Protein AF-K2CWL3-F1 (afdb_monomer_lite)

Structure (mmCIF, N/CA/C/O backbone):
data_AF-K2CWL3-F1
#
_entry.id   AF-K2CWL3-F1
#
loop_
_atom_site.group_PDB
_atom_site.id
_atom_site.type_symbol
_atom_site.label_atom_id
_atom_site.label_alt_id
_atom_site.label_comp_id
_atom_site.label_asym_id
_atom_site.label_entity_id
_atom_site.label_seq_id
_atom_site.pdbx_PDB_ins_code
_atom_site.Cartn_x
_atom_site.Cartn_y
_atom_site.Cartn_z
_atom_site.occupancy
_atom_site.B_iso_or_equiv
_atom_site.auth_seq_id
_atom_site.auth_comp_id
_atom_site.auth_asym_id
_atom_site.auth_atom_id
_atom_site.pdbx_PDB_model_num
ATOM 1 N N . GLY A 1 1 ? -3.140 -14.957 -4.105 1.00 40.34 1 GLY A N 1
ATOM 2 C CA . GLY A 1 1 ? -3.852 -13.812 -4.705 1.00 40.34 1 GLY A CA 1
ATOM 3 C C . GLY A 1 1 ? -3.419 -13.481 -6.124 1.00 40.34 1 GLY A C 1
ATOM 4 O O . GLY A 1 1 ? -4.275 -13.178 -6.937 1.00 40.34 1 GLY A O 1
ATOM 5 N N . TRP A 1 2 ? -2.124 -13.560 -6.448 1.00 49.06 2 TRP A N 1
ATOM 6 C CA . TRP A 1 2 ? -1.606 -13.114 -7.751 1.00 49.06 2 TRP A CA 1
ATOM 7 C C . TRP A 1 2 ? -1.709 -14.148 -8.888 1.00 49.06 2 TRP A C 1
ATOM 9 O O . TRP A 1 2 ? -1.738 -13.756 -10.042 1.00 49.06 2 TRP A O 1
ATOM 19 N N . ALA A 1 3 ? -1.830 -15.447 -8.588 1.00 41.78 3 ALA A N 1
ATOM 20 C CA . ALA A 1 3 ? -1.877 -16.500 -9.617 1.00 41.78 3 ALA A CA 1
ATOM 21 C C . ALA A 1 3 ? -3.271 -16.746 -10.236 1.00 41.78 3 ALA A C 1
ATOM 23 O O . ALA A 1 3 ? -3.356 -17.307 -11.318 1.00 41.78 3 ALA A O 1
ATOM 24 N N . PHE A 1 4 ? -4.356 -16.321 -9.575 1.00 46.09 4 PHE A N 1
ATOM 25 C CA . PHE A 1 4 ? -5.730 -16.462 -10.090 1.00 46.09 4 PHE A CA 1
ATOM 26 C C . PHE A 1 4 ? -6.426 -15.107 -10.311 1.00 46.09 4 PHE A C 1
ATOM 28 O O . PHE A 1 4 ? -7.538 -15.044 -10.814 1.00 46.09 4 PHE A O 1
ATOM 35 N N . GLY A 1 5 ? -5.761 -13.994 -10.008 1.00 56.62 5 GLY A N 1
ATOM 36 C CA . GLY A 1 5 ? -6.321 -12.653 -10.137 1.00 56.62 5 GLY A CA 1
ATOM 37 C C . GLY A 1 5 ? -7.234 -12.250 -8.963 1.00 56.62 5 GLY A C 1
ATOM 38 O O . GLY A 1 5 ? -7.834 -13.106 -8.306 1.00 56.62 5 GLY A O 1
ATOM 39 N N . PRO A 1 6 ? -7.381 -10.937 -8.698 1.00 58.84 6 PRO A N 1
ATOM 40 C CA . PRO A 1 6 ? -8.190 -10.419 -7.588 1.00 58.84 6 PRO A CA 1
ATOM 41 C C . PRO A 1 6 ? -9.669 -10.830 -7.652 1.00 58.84 6 PRO A C 1
ATOM 43 O O . PRO A 1 6 ? -10.331 -10.913 -6.621 1.00 58.84 6 PRO A O 1
ATOM 46 N N . ARG A 1 7 ? -10.182 -11.122 -8.857 1.00 63.25 7 ARG A N 1
ATOM 47 C CA . ARG A 1 7 ? -11.611 -11.344 -9.131 1.00 63.25 7 ARG A CA 1
ATOM 48 C C . ARG A 1 7 ? -12.249 -12.478 -8.326 1.00 63.25 7 ARG A C 1
ATOM 50 O O . ARG A 1 7 ? -13.389 -12.342 -7.903 1.00 63.25 7 ARG A O 1
ATOM 57 N N . TYR A 1 8 ? -11.518 -13.560 -8.060 1.00 66.56 8 TYR A N 1
ATOM 58 C CA . TYR A 1 8 ? -12.066 -14.702 -7.312 1.00 66.56 8 TYR A CA 1
ATOM 59 C C . TYR A 1 8 ? -12.079 -14.482 -5.797 1.00 66.56 8 TYR A C 1
ATOM 61 O O . TYR A 1 8 ? -12.709 -15.239 -5.067 1.00 66.56 8 TYR A O 1
ATOM 69 N N . ILE A 1 9 ? -11.388 -13.448 -5.317 1.00 73.25 9 ILE A N 1
ATOM 70 C CA . ILE A 1 9 ? -11.247 -13.156 -3.888 1.00 73.25 9 ILE A CA 1
ATOM 71 C C . ILE A 1 9 ? -12.265 -12.098 -3.452 1.00 73.25 9 ILE A C 1
ATOM 73 O O . ILE A 1 9 ? -12.502 -11.954 -2.260 1.00 73.25 9 ILE A O 1
ATOM 77 N N . ILE A 1 10 ? -12.920 -11.403 -4.392 1.00 77.06 10 ILE A N 1
ATOM 78 C CA . ILE A 1 10 ? -13.895 -10.341 -4.096 1.00 77.06 10 ILE A CA 1
ATOM 79 C C . ILE A 1 10 ? -14.985 -10.820 -3.115 1.00 77.06 10 ILE A C 1
ATOM 81 O O . ILE A 1 10 ? -15.174 -10.148 -2.097 1.00 77.06 10 ILE A O 1
ATOM 85 N N . PRO A 1 11 ? -15.647 -11.983 -3.312 1.00 82.25 11 PRO A N 1
ATOM 86 C CA . PRO A 1 11 ? -16.680 -12.434 -2.376 1.00 82.25 11 PRO A CA 1
ATOM 87 C C . PRO A 1 11 ? -16.113 -12.777 -0.992 1.00 82.25 11 PRO A C 1
ATOM 89 O O . PRO A 1 11 ? -16.693 -12.422 0.032 1.00 82.25 11 PRO A O 1
ATOM 92 N N . ALA A 1 12 ? -14.942 -13.418 -0.947 1.00 83.62 12 ALA A N 1
ATOM 93 C CA . ALA A 1 12 ? -14.278 -13.757 0.309 1.00 83.62 12 ALA A CA 1
ATOM 94 C C . ALA A 1 12 ? -13.822 -12.502 1.072 1.00 83.62 12 ALA A C 1
ATOM 96 O O . ALA A 1 12 ? -13.942 -12.447 2.292 1.00 83.62 12 ALA A O 1
ATOM 97 N N . MET A 1 13 ? -13.350 -11.467 0.369 1.00 83.62 13 MET A N 1
ATOM 98 C CA . MET A 1 13 ? -12.975 -10.185 0.972 1.00 83.62 13 MET A CA 1
ATOM 99 C C . MET A 1 13 ? -14.184 -9.466 1.566 1.00 83.62 13 MET A C 1
ATOM 101 O O . MET A 1 13 ? -14.067 -8.907 2.655 1.00 83.62 13 MET A O 1
ATOM 105 N N . ALA A 1 14 ? -15.345 -9.524 0.905 1.00 84.31 14 ALA A N 1
ATOM 106 C CA . ALA A 1 14 ? -16.581 -8.976 1.456 1.00 84.31 14 ALA A CA 1
ATOM 107 C C . ALA A 1 14 ? -16.935 -9.661 2.789 1.00 84.31 14 ALA A C 1
ATOM 109 O O . ALA A 1 14 ? -17.126 -8.979 3.794 1.00 84.31 14 ALA A O 1
ATOM 110 N N . ALA A 1 15 ? -16.906 -10.997 2.839 1.00 88.44 15 ALA A N 1
ATOM 111 C CA . ALA A 1 15 ? -17.160 -11.746 4.072 1.00 88.44 15 ALA A CA 1
ATOM 112 C C . ALA A 1 15 ? -16.124 -11.447 5.175 1.00 88.44 15 ALA A C 1
ATOM 114 O O . ALA A 1 15 ? -16.484 -11.219 6.328 1.00 88.44 15 ALA A O 1
ATOM 115 N N . LEU A 1 16 ? -14.834 -11.387 4.826 1.00 86.44 16 LEU A N 1
ATOM 116 C CA . LEU A 1 16 ? -13.758 -11.094 5.777 1.00 86.44 16 LEU A CA 1
ATOM 117 C C . LEU A 1 16 ? -13.813 -9.663 6.324 1.00 86.44 16 LEU A C 1
ATOM 119 O O . LEU A 1 16 ? -13.425 -9.437 7.470 1.00 86.44 16 LEU A O 1
ATOM 123 N N . SER A 1 17 ? -14.328 -8.701 5.553 1.00 86.81 17 SER A N 1
ATOM 124 C CA . SER A 1 17 ? -14.432 -7.306 5.997 1.00 86.81 17 SER A CA 1
ATOM 125 C C . SER A 1 17 ? -15.342 -7.132 7.220 1.00 86.81 17 SER A C 1
ATOM 127 O O . SER A 1 17 ? -15.059 -6.296 8.080 1.00 86.81 17 SER A O 1
ATOM 129 N N . PHE A 1 18 ? -16.365 -7.981 7.369 1.00 89.31 18 PHE A N 1
ATOM 130 C CA . PHE A 1 18 ? -17.229 -7.994 8.549 1.00 89.31 18 PHE A CA 1
ATOM 131 C C . PHE A 1 18 ? -16.453 -8.343 9.828 1.00 89.31 18 PHE A C 1
ATOM 133 O O . PHE A 1 18 ? -16.568 -7.657 10.846 1.00 89.31 18 PHE A O 1
ATOM 140 N N . PHE A 1 19 ? -15.582 -9.354 9.762 1.00 90.31 19 PHE A N 1
ATOM 141 C CA . PHE A 1 19 ? -14.749 -9.757 10.897 1.00 90.31 19 PHE A CA 1
ATOM 142 C C . PHE A 1 19 ? -13.729 -8.686 11.291 1.00 90.31 19 PHE A C 1
ATOM 144 O O . PHE A 1 19 ? -13.423 -8.546 12.474 1.00 90.31 19 PHE A O 1
ATOM 151 N N . VAL A 1 20 ? -13.244 -7.886 10.336 1.00 88.94 20 VAL A N 1
ATOM 152 C CA . VAL A 1 20 ? -12.387 -6.727 10.639 1.00 88.94 20 VAL A CA 1
ATOM 153 C C . VAL A 1 20 ? -13.144 -5.698 11.483 1.00 88.94 20 VAL A C 1
ATOM 155 O O . VAL A 1 20 ? -12.589 -5.177 12.451 1.00 88.94 20 VAL A O 1
ATOM 158 N N . GLY A 1 21 ? -14.418 -5.442 11.172 1.00 88.19 21 GLY A N 1
ATOM 159 C CA . GLY A 1 21 ? -15.274 -4.558 11.968 1.00 88.19 21 GLY A CA 1
ATOM 160 C C . GLY A 1 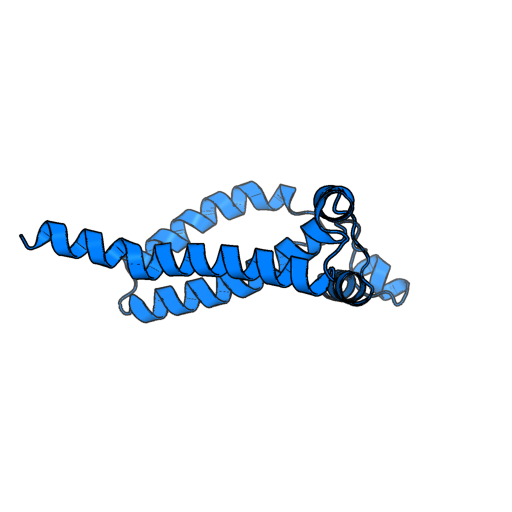21 ? -15.467 -5.058 13.403 1.00 88.19 21 GLY A C 1
ATOM 161 O O . GLY A 1 21 ? -15.296 -4.290 14.354 1.00 88.19 21 GLY A O 1
ATOM 162 N N . ILE A 1 22 ? -15.741 -6.357 13.567 1.00 90.12 22 ILE A N 1
ATOM 163 C CA . ILE A 1 22 ? -15.856 -6.993 14.889 1.00 90.12 22 ILE A CA 1
ATOM 164 C C . ILE A 1 22 ? -14.538 -6.868 15.656 1.00 90.12 22 ILE A C 1
ATOM 166 O O . ILE A 1 22 ? -14.536 -6.417 16.799 1.00 90.12 22 ILE A O 1
ATOM 170 N N . PHE A 1 23 ? -13.406 -7.193 15.025 1.00 91.06 23 PHE A N 1
ATOM 171 C CA . PHE A 1 23 ? -12.086 -7.090 15.648 1.00 91.06 23 PHE A CA 1
ATOM 172 C C . PHE A 1 23 ? -11.788 -5.668 16.140 1.00 91.06 23 PHE A C 1
ATOM 174 O O . PHE A 1 23 ? -11.318 -5.481 17.258 1.00 91.06 23 PHE A O 1
ATOM 181 N N . LEU A 1 24 ? -12.106 -4.645 15.346 1.00 90.00 24 LEU A N 1
ATOM 182 C CA . LEU A 1 24 ? -11.887 -3.253 15.744 1.00 90.00 24 LEU A CA 1
ATOM 183 C C . LEU A 1 24 ? -12.814 -2.781 16.877 1.00 90.00 24 LEU A C 1
ATOM 185 O O . LEU A 1 24 ? -12.469 -1.829 17.584 1.00 90.00 24 LEU A O 1
ATOM 189 N N . THR A 1 25 ? -13.966 -3.429 17.060 1.00 87.75 25 THR A N 1
ATOM 190 C CA . THR A 1 25 ? -14.998 -3.006 18.019 1.00 87.75 25 THR A CA 1
ATOM 191 C C . THR A 1 25 ? -14.885 -3.733 19.357 1.00 87.75 25 THR A C 1
ATOM 193 O O . THR A 1 25 ? -14.867 -3.078 20.406 1.00 87.75 25 THR A O 1
ATOM 196 N N . GLU A 1 26 ? -14.758 -5.060 19.307 1.00 90.31 26 GLU A N 1
ATOM 197 C CA . GLU A 1 26 ? -14.848 -5.970 20.457 1.00 90.31 26 GLU A CA 1
ATOM 198 C C . GLU A 1 26 ? -13.490 -6.274 21.101 1.00 90.31 26 GLU A C 1
ATOM 200 O O . GLU A 1 26 ? -13.418 -6.743 22.238 1.00 90.31 26 GLU A O 1
ATOM 205 N N . PHE A 1 27 ? -12.376 -6.002 20.414 1.00 92.06 27 PHE A N 1
ATOM 206 C CA . PHE A 1 27 ? -11.062 -6.306 20.971 1.00 92.06 27 PHE A CA 1
ATOM 207 C C . PHE A 1 27 ? -10.742 -5.418 22.181 1.00 92.06 27 PHE A C 1
ATOM 209 O O . PHE A 1 27 ? -10.823 -4.187 22.125 1.00 92.06 27 PHE A O 1
ATOM 216 N N . LYS A 1 28 ? -10.304 -6.057 23.275 1.00 86.25 28 LYS A N 1
ATOM 217 C CA . LYS A 1 28 ? -10.016 -5.412 24.569 1.00 86.25 28 LYS A CA 1
ATOM 218 C C . LYS A 1 28 ? -9.072 -4.212 24.433 1.00 86.25 28 LYS A C 1
ATOM 220 O O . LYS A 1 28 ? -9.290 -3.173 25.052 1.00 86.25 28 LYS A O 1
ATOM 225 N N . TYR A 1 29 ? -8.044 -4.328 23.590 1.00 90.75 29 TYR A N 1
ATOM 226 C CA . TYR A 1 29 ? -7.058 -3.272 23.353 1.00 90.75 29 TYR A CA 1
ATOM 227 C C . TYR A 1 29 ? -7.365 -2.504 22.062 1.00 90.75 29 TYR A C 1
ATOM 229 O O . TYR A 1 29 ? -6.643 -2.618 21.071 1.00 90.75 29 TYR A O 1
ATOM 237 N N . LYS A 1 30 ? -8.430 -1.691 22.075 1.00 88.25 30 LYS A N 1
ATOM 238 C CA . LYS A 1 30 ? -8.922 -0.951 20.892 1.00 88.25 30 LYS A CA 1
ATOM 239 C C . LYS A 1 30 ? -7.842 -0.128 20.184 1.00 88.25 30 LYS A C 1
ATOM 241 O O . LYS A 1 30 ? -7.822 -0.056 18.961 1.00 88.25 30 LYS A O 1
ATOM 246 N N . PHE A 1 31 ? -6.928 0.488 20.935 1.00 89.62 31 PHE A N 1
ATOM 247 C CA . PHE A 1 31 ? -5.821 1.253 20.353 1.00 89.62 31 PHE A CA 1
ATOM 248 C C . PHE A 1 31 ? -4.832 0.357 19.591 1.00 89.62 31 PHE A C 1
ATOM 250 O O . PHE A 1 31 ? -4.464 0.670 18.461 1.00 89.62 31 PHE A O 1
ATOM 257 N N . LEU A 1 32 ? -4.469 -0.795 20.165 1.00 92.50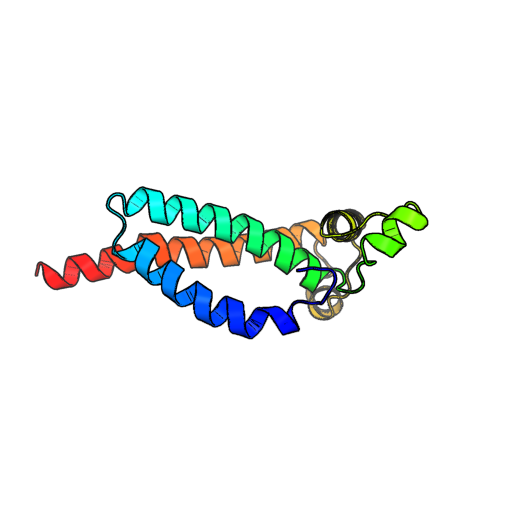 32 LEU A N 1
ATOM 258 C CA . LEU A 1 32 ? -3.571 -1.757 19.527 1.00 92.50 32 LEU A CA 1
ATOM 259 C C . LEU A 1 32 ? -4.211 -2.383 18.279 1.00 92.50 32 LEU A C 1
ATOM 261 O O . LEU A 1 32 ? -3.547 -2.506 17.253 1.00 92.50 32 LEU A O 1
ATOM 265 N N . ALA A 1 33 ? -5.510 -2.696 18.333 1.00 93.50 33 ALA A N 1
ATOM 266 C CA . ALA A 1 33 ? -6.264 -3.180 17.175 1.00 93.50 33 ALA A CA 1
ATOM 267 C C . ALA A 1 33 ? -6.236 -2.176 16.009 1.00 93.50 33 ALA A C 1
ATOM 269 O O . ALA A 1 33 ? -6.020 -2.569 14.863 1.00 93.50 33 ALA A O 1
ATOM 270 N N . LYS A 1 34 ? -6.379 -0.874 16.295 1.00 93.56 34 LYS A N 1
ATOM 271 C CA . LYS A 1 34 ? -6.280 0.189 15.280 1.00 93.56 34 LYS A CA 1
ATOM 272 C C . LYS A 1 34 ? -4.883 0.291 14.675 1.00 93.56 34 LYS A C 1
ATOM 274 O O . LYS A 1 34 ? -4.773 0.390 13.458 1.00 93.56 34 LYS A O 1
ATOM 279 N N . ILE A 1 35 ? -3.826 0.242 15.490 1.00 94.81 35 ILE A N 1
ATOM 280 C CA . ILE A 1 35 ? -2.439 0.243 14.988 1.00 94.81 35 ILE A CA 1
ATOM 281 C C . ILE A 1 35 ? -2.212 -0.952 14.062 1.00 94.81 35 ILE A C 1
ATOM 283 O O . ILE A 1 35 ? -1.703 -0.792 12.955 1.00 94.81 35 ILE A O 1
ATOM 287 N N . PHE A 1 36 ? -2.635 -2.140 14.490 1.00 94.50 36 PHE A N 1
ATOM 288 C CA . PHE A 1 36 ? -2.495 -3.351 13.693 1.00 94.50 36 PHE A CA 1
ATOM 289 C C . PHE A 1 36 ? -3.245 -3.247 12.358 1.00 94.50 36 PHE A C 1
ATOM 291 O O . PHE A 1 36 ? -2.688 -3.565 11.308 1.00 94.50 36 PHE A O 1
ATOM 298 N N . ALA A 1 37 ? -4.471 -2.715 12.376 1.00 93.62 37 ALA A N 1
ATOM 299 C CA . ALA A 1 37 ? -5.239 -2.453 11.163 1.00 93.62 37 ALA A CA 1
ATOM 300 C C . ALA A 1 37 ? -4.543 -1.455 10.223 1.00 93.62 37 ALA A C 1
ATOM 302 O O . ALA A 1 37 ? -4.521 -1.691 9.018 1.00 93.62 37 ALA A O 1
ATOM 303 N N . VAL A 1 38 ? -3.924 -0.388 10.745 1.00 95.19 38 VAL A N 1
ATOM 304 C CA . VAL A 1 38 ? -3.145 0.557 9.925 1.00 95.19 38 VAL A CA 1
ATOM 305 C C . VAL A 1 38 ? -1.946 -0.124 9.273 1.00 95.19 38 VAL A C 1
ATOM 307 O O . VAL A 1 38 ? -1.716 0.085 8.085 1.00 95.19 38 VAL A O 1
ATOM 310 N N . ILE A 1 39 ? -1.200 -0.952 10.008 1.00 95.56 39 ILE A N 1
ATOM 311 C CA . ILE A 1 39 ? -0.029 -1.661 9.466 1.00 95.56 39 ILE A CA 1
ATOM 312 C C . ILE A 1 39 ? -0.453 -2.613 8.341 1.00 95.56 39 ILE A C 1
ATOM 314 O O . ILE A 1 39 ? 0.129 -2.592 7.255 1.00 95.56 39 ILE A O 1
ATOM 318 N N . LEU A 1 40 ? -1.495 -3.417 8.573 1.00 93.19 40 LEU A N 1
ATOM 319 C CA . LEU A 1 40 ? -2.020 -4.329 7.556 1.00 93.19 40 LEU A CA 1
ATOM 320 C C . LEU A 1 40 ? -2.550 -3.578 6.333 1.00 93.19 40 LEU A C 1
ATOM 322 O O . LEU A 1 40 ? -2.280 -3.980 5.198 1.00 93.19 40 LEU A O 1
ATOM 326 N N . PHE A 1 41 ? -3.267 -2.474 6.553 1.00 93.44 41 PHE A N 1
ATOM 327 C CA . PHE A 1 41 ? -3.743 -1.620 5.475 1.00 93.44 41 PHE A CA 1
ATOM 328 C C . PHE A 1 41 ? -2.577 -1.042 4.670 1.00 93.44 41 PHE A C 1
ATOM 330 O O . PHE A 1 41 ? -2.613 -1.117 3.447 1.00 93.44 41 PHE A O 1
ATOM 337 N N . ALA A 1 42 ? -1.527 -0.535 5.322 1.00 94.88 42 ALA A N 1
ATOM 338 C CA . ALA A 1 42 ? -0.366 0.046 4.653 1.00 94.88 42 ALA A CA 1
ATOM 339 C C . ALA A 1 42 ? 0.306 -0.951 3.702 1.00 94.88 42 ALA A C 1
ATOM 341 O O . ALA A 1 42 ? 0.542 -0.632 2.538 1.00 94.88 42 ALA A O 1
ATOM 342 N N . ILE A 1 43 ? 0.556 -2.177 4.175 1.00 93.12 43 ILE A N 1
ATOM 343 C CA . ILE A 1 43 ? 1.185 -3.236 3.375 1.00 93.12 43 ILE A CA 1
ATOM 344 C C . ILE A 1 43 ? 0.280 -3.631 2.201 1.00 93.12 43 ILE A C 1
ATOM 346 O O . ILE A 1 43 ? 0.732 -3.701 1.057 1.00 93.12 43 ILE A O 1
ATOM 350 N N . SER A 1 44 ? -1.006 -3.863 2.472 1.00 90.38 44 SER A N 1
ATOM 351 C CA . SER A 1 44 ? -1.976 -4.264 1.448 1.00 90.38 44 SER A CA 1
ATOM 352 C C . SER A 1 44 ? -2.160 -3.185 0.377 1.00 90.38 44 SER A C 1
ATOM 354 O O . SER A 1 44 ? -2.138 -3.474 -0.822 1.00 90.38 44 SER A O 1
ATOM 356 N N . CYS A 1 45 ? -2.297 -1.930 0.807 1.00 93.12 45 CYS A N 1
ATOM 357 C CA . CYS A 1 45 ? -2.475 -0.772 -0.056 1.00 93.12 45 CYS A CA 1
ATOM 358 C C . CYS A 1 45 ? -1.239 -0.546 -0.928 1.00 93.12 45 CYS A C 1
ATOM 360 O O . CYS A 1 45 ? -1.381 -0.419 -2.140 1.00 93.12 45 CYS A O 1
ATOM 362 N N . ALA A 1 46 ? -0.033 -0.599 -0.352 1.00 93.62 46 ALA A N 1
ATOM 363 C CA . ALA A 1 46 ? 1.217 -0.470 -1.098 1.00 93.62 46 ALA A CA 1
ATOM 364 C C . ALA A 1 46 ? 1.324 -1.512 -2.225 1.00 93.62 46 ALA A C 1
ATOM 366 O O . ALA A 1 46 ? 1.535 -1.168 -3.388 1.00 93.62 46 ALA A O 1
ATOM 367 N N . ILE A 1 47 ? 1.101 -2.791 -1.907 1.00 90.94 47 ILE A N 1
ATOM 368 C CA . ILE A 1 47 ? 1.175 -3.880 -2.894 1.00 90.94 47 ILE A CA 1
ATOM 369 C C . ILE A 1 47 ? 0.085 -3.742 -3.967 1.00 90.94 47 ILE A C 1
ATOM 371 O O . ILE A 1 47 ? 0.347 -3.965 -5.150 1.00 90.94 47 ILE A O 1
ATOM 375 N N . SER A 1 48 ? -1.134 -3.369 -3.576 1.00 89.69 48 SER A N 1
ATOM 376 C CA . SER A 1 48 ? -2.251 -3.212 -4.515 1.00 89.69 48 SER A CA 1
ATOM 377 C C . SER A 1 48 ? -2.041 -2.016 -5.445 1.00 89.69 48 SER A C 1
ATOM 379 O O . SER A 1 48 ? -2.262 -2.120 -6.651 1.00 89.69 48 SER A O 1
ATOM 381 N N . LEU A 1 49 ? -1.557 -0.897 -4.903 1.00 91.62 49 LEU A N 1
ATOM 382 C CA . LEU A 1 49 ? -1.264 0.316 -5.659 1.00 91.62 49 LEU A CA 1
ATOM 383 C C . LEU A 1 49 ? -0.138 0.086 -6.673 1.00 91.62 49 LEU A C 1
ATOM 385 O O . LEU A 1 49 ? -0.236 0.563 -7.802 1.00 91.62 49 LEU A O 1
ATOM 389 N N . LEU A 1 50 ? 0.886 -0.696 -6.308 1.00 91.19 50 LEU A N 1
ATOM 390 C CA . LEU A 1 50 ? 1.926 -1.130 -7.242 1.00 91.19 50 LEU A CA 1
ATOM 391 C C . LEU A 1 50 ? 1.317 -1.830 -8.459 1.00 91.19 50 LEU A C 1
ATOM 393 O O . LEU A 1 50 ? 1.631 -1.450 -9.584 1.00 91.19 50 LEU A O 1
ATOM 397 N N . GLY A 1 51 ? 0.426 -2.804 -8.254 1.00 88.25 51 GLY A N 1
ATOM 398 C CA . GLY A 1 51 ? -0.239 -3.520 -9.350 1.00 88.25 51 GLY A CA 1
ATOM 399 C C . GLY A 1 51 ? -1.050 -2.596 -10.264 1.00 88.25 51 GLY A C 1
ATOM 400 O O . GLY A 1 51 ? -0.909 -2.655 -11.483 1.00 88.25 51 GLY A O 1
ATOM 401 N N . VAL A 1 52 ? -1.830 -1.682 -9.676 1.00 88.69 52 VAL A N 1
ATOM 402 C CA . VAL A 1 52 ? -2.674 -0.733 -10.426 1.00 88.69 52 VAL A CA 1
ATOM 403 C C . VAL A 1 52 ? -1.849 0.256 -11.252 1.00 88.69 52 VAL A C 1
ATOM 405 O O . VAL A 1 52 ? -2.206 0.543 -12.391 1.00 88.69 52 VAL A O 1
ATOM 408 N N . LEU A 1 53 ? -0.757 0.791 -10.699 1.00 90.50 53 LEU A N 1
ATOM 409 C CA . LEU A 1 53 ? 0.026 1.835 -11.365 1.00 90.50 53 LEU A CA 1
ATOM 410 C C . LEU A 1 53 ? 1.064 1.296 -12.357 1.00 90.50 53 LEU A C 1
ATOM 412 O O . LEU A 1 53 ? 1.483 2.028 -13.255 1.00 90.50 53 LEU A O 1
ATOM 416 N N . THR A 1 54 ? 1.501 0.046 -12.204 1.00 90.75 54 THR A N 1
ATOM 417 C CA . THR A 1 54 ? 2.522 -0.555 -13.076 1.00 90.75 54 THR A CA 1
ATOM 418 C C . THR A 1 54 ? 1.895 -1.504 -14.087 1.00 90.75 54 THR A C 1
ATOM 420 O O . THR A 1 54 ? 1.671 -1.118 -15.231 1.00 90.75 54 THR A O 1
ATOM 423 N N . THR A 1 55 ? 1.621 -2.742 -13.681 1.00 85.69 55 THR A N 1
ATOM 424 C CA . THR A 1 55 ? 1.068 -3.791 -14.529 1.00 85.69 55 THR A CA 1
ATOM 425 C C . THR A 1 55 ? 0.426 -4.897 -13.697 1.00 85.69 55 THR A C 1
ATOM 427 O O . THR A 1 55 ? 0.940 -5.303 -12.653 1.00 85.69 55 THR A O 1
ATOM 430 N N . ASN A 1 56 ? -0.675 -5.438 -14.217 1.00 81.69 56 ASN A N 1
ATOM 431 C CA . ASN A 1 56 ? -1.318 -6.640 -13.689 1.00 81.69 56 ASN A CA 1
ATOM 432 C C . ASN A 1 56 ? -0.841 -7.924 -14.397 1.00 81.69 56 ASN A C 1
ATOM 434 O O . ASN A 1 56 ? -1.257 -9.018 -14.024 1.00 81.69 56 ASN A O 1
ATOM 438 N N . LEU A 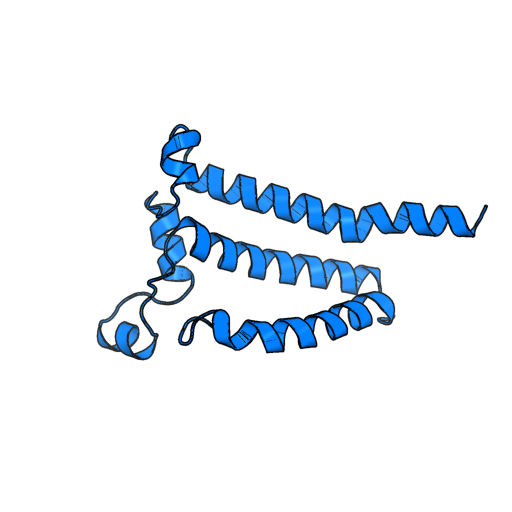1 57 ? 0.030 -7.805 -15.406 1.00 82.94 57 LEU A N 1
ATOM 439 C CA . LEU A 1 57 ? 0.574 -8.918 -16.193 1.00 82.94 57 LEU A CA 1
ATOM 440 C C . LEU A 1 57 ? 1.814 -9.515 -15.516 1.00 82.94 57 LEU A C 1
ATOM 442 O O . LEU A 1 57 ? 2.902 -9.542 -16.086 1.00 82.94 57 LEU A O 1
ATOM 446 N N . VAL A 1 58 ? 1.663 -9.943 -14.266 1.00 82.62 58 VAL A N 1
ATOM 447 C CA . VAL A 1 58 ? 2.758 -10.570 -13.522 1.00 82.62 58 VAL A CA 1
ATOM 448 C C . VAL A 1 58 ? 2.748 -12.073 -13.767 1.00 82.62 58 VAL A C 1
ATOM 450 O O . VAL A 1 58 ? 1.695 -12.696 -13.598 1.00 82.62 58 VAL A O 1
ATOM 453 N N . PRO A 1 59 ? 3.892 -12.671 -14.150 1.00 83.81 59 PRO A N 1
ATOM 454 C CA . PRO A 1 59 ? 3.934 -14.076 -14.516 1.00 83.81 59 PRO A CA 1
ATOM 455 C C . PRO A 1 59 ? 3.539 -14.968 -13.326 1.00 83.81 59 PRO A C 1
ATOM 457 O O . PRO A 1 59 ? 3.938 -14.698 -12.182 1.00 83.81 59 PRO A O 1
ATOM 460 N N . PRO A 1 60 ? 2.776 -16.051 -13.563 1.00 84.69 60 PRO A N 1
ATOM 461 C CA . PRO A 1 60 ? 2.511 -17.062 -12.551 1.00 84.69 60 PRO A CA 1
ATOM 462 C C . PRO A 1 60 ? 3.819 -17.630 -11.997 1.00 84.69 60 PRO A C 1
ATOM 464 O O . PRO A 1 60 ? 4.769 -17.869 -12.739 1.00 84.69 60 PRO A O 1
ATOM 467 N N . LYS A 1 61 ? 3.863 -17.915 -10.688 1.00 84.12 61 LYS A N 1
ATOM 468 C CA . LYS A 1 61 ? 5.073 -18.436 -10.021 1.00 84.12 61 LYS A CA 1
ATOM 469 C C . LYS A 1 61 ? 5.648 -19.670 -10.727 1.00 84.12 61 LYS A C 1
ATOM 471 O O . LYS A 1 61 ? 6.861 -19.802 -10.813 1.00 84.12 61 LYS A O 1
ATOM 476 N N . VAL A 1 62 ? 4.784 -20.562 -11.210 1.00 86.50 62 VAL A N 1
ATOM 477 C CA . VAL A 1 62 ? 5.193 -21.813 -11.868 1.00 86.50 62 VAL A CA 1
ATOM 478 C C . VAL A 1 62 ? 5.974 -21.530 -13.157 1.00 86.50 62 VAL A C 1
ATOM 480 O O . VAL A 1 62 ? 7.029 -22.117 -13.367 1.00 86.50 62 VAL A O 1
ATOM 483 N N . GLU A 1 63 ? 5.514 -20.575 -13.965 1.00 85.94 63 GLU A N 1
ATOM 484 C CA . GLU A 1 63 ? 6.190 -20.149 -15.197 1.00 85.94 63 GLU A CA 1
ATOM 485 C C . GLU A 1 63 ? 7.444 -19.322 -14.894 1.00 85.94 63 GLU A C 1
ATOM 487 O O . GLU A 1 63 ? 8.502 -19.536 -15.484 1.00 85.94 63 GLU A O 1
ATOM 492 N N . ALA A 1 64 ? 7.352 -18.407 -13.925 1.00 88.50 64 ALA A N 1
ATOM 493 C CA . ALA A 1 64 ? 8.447 -17.516 -13.563 1.00 88.50 64 ALA A CA 1
ATOM 494 C C . ALA A 1 64 ? 9.657 -18.273 -13.003 1.00 88.50 64 ALA A C 1
ATOM 496 O O . ALA A 1 64 ? 10.789 -17.956 -13.351 1.00 88.50 64 ALA A O 1
ATOM 497 N N . VAL A 1 65 ? 9.433 -19.294 -12.170 1.00 90.00 65 VAL A N 1
ATOM 498 C CA . VAL A 1 65 ? 10.518 -20.125 -11.627 1.00 90.00 65 VAL A CA 1
ATOM 499 C C . VAL A 1 65 ? 11.206 -20.913 -12.740 1.00 90.00 65 VAL A C 1
ATOM 501 O O . VAL A 1 65 ? 12.430 -20.971 -12.763 1.00 90.00 65 VAL A O 1
ATOM 504 N N . TYR A 1 66 ? 10.442 -21.464 -13.686 1.00 92.38 66 TYR A N 1
ATOM 505 C CA . TYR A 1 66 ? 11.004 -22.189 -14.826 1.00 92.38 66 TYR A CA 1
ATOM 506 C C . TYR A 1 66 ? 11.862 -21.283 -15.727 1.00 92.38 66 TYR A C 1
ATOM 508 O O . TYR A 1 66 ? 12.934 -21.682 -16.174 1.00 92.38 66 TYR A O 1
ATOM 516 N N . LEU A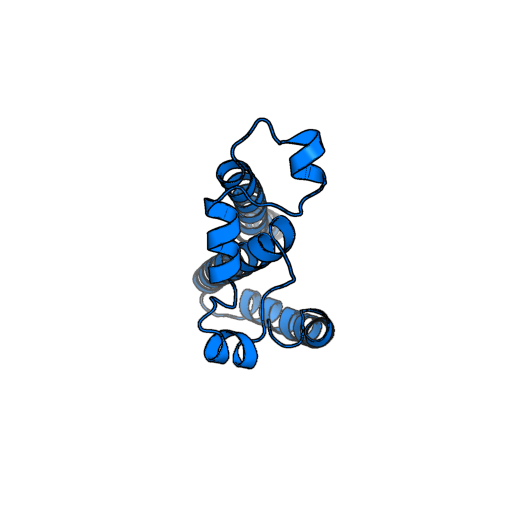 1 67 ? 11.420 -20.041 -15.947 1.00 91.50 67 LEU A N 1
ATOM 517 C CA . LEU A 1 67 ? 12.097 -19.059 -16.801 1.00 91.50 67 LEU A CA 1
ATOM 518 C C . LEU A 1 67 ? 13.115 -18.169 -16.061 1.00 91.50 67 LEU A C 1
ATOM 520 O O . LEU A 1 67 ? 13.660 -17.248 -16.665 1.00 91.50 67 LEU A O 1
ATOM 524 N N . ASN A 1 68 ? 13.377 -18.410 -14.771 1.00 89.69 68 ASN A N 1
ATOM 525 C CA . ASN A 1 68 ? 14.210 -17.553 -13.911 1.00 89.69 68 ASN A CA 1
ATOM 526 C C . ASN A 1 68 ? 13.789 -16.063 -13.907 1.00 89.69 68 ASN A C 1
ATOM 528 O O . ASN A 1 68 ? 14.621 -15.157 -13.845 1.00 89.69 68 ASN A O 1
ATOM 532 N N . LEU A 1 69 ? 12.482 -15.799 -13.958 1.00 88.00 69 LEU A N 1
ATOM 533 C CA . LEU A 1 69 ? 11.895 -14.460 -13.912 1.00 88.00 69 LEU A CA 1
ATOM 534 C C . LEU A 1 69 ? 11.439 -14.088 -12.492 1.00 88.00 69 LEU A C 1
ATOM 536 O O . LEU A 1 69 ? 11.058 -14.936 -11.681 1.00 88.00 69 LEU A O 1
ATOM 540 N N . LYS A 1 70 ? 11.417 -12.783 -12.197 1.00 86.62 70 LYS A N 1
ATOM 541 C CA . LYS A 1 70 ? 10.789 -12.254 -10.976 1.00 86.62 70 LYS A CA 1
ATOM 542 C C . LYS A 1 70 ? 9.263 -12.374 -11.061 1.00 86.62 70 LYS A C 1
ATOM 544 O O . LYS A 1 70 ? 8.683 -12.220 -12.132 1.00 86.62 70 LYS A O 1
ATOM 549 N N . TYR A 1 71 ? 8.612 -12.603 -9.922 1.00 86.56 71 TYR A N 1
ATOM 550 C CA . TYR A 1 71 ? 7.159 -12.762 -9.814 1.00 86.56 71 TYR A CA 1
ATOM 551 C C . TYR A 1 71 ? 6.599 -12.089 -8.557 1.00 86.56 71 TYR A C 1
ATOM 553 O O . TYR A 1 71 ? 7.314 -11.820 -7.591 1.00 86.56 71 TYR A O 1
ATOM 561 N N . GLY A 1 72 ? 5.285 -11.865 -8.546 1.00 86.19 72 GLY A N 1
ATOM 562 C CA . GLY A 1 72 ? 4.594 -11.156 -7.469 1.00 86.19 72 GLY A CA 1
ATOM 563 C C . GLY A 1 72 ? 4.943 -9.666 -7.429 1.00 86.19 72 GLY A C 1
ATOM 564 O O . GLY A 1 72 ? 5.346 -9.087 -8.433 1.00 86.19 72 GLY A O 1
ATOM 565 N N . TYR A 1 73 ? 4.818 -9.051 -6.251 1.00 87.81 73 TYR A N 1
ATOM 566 C CA . TYR A 1 73 ? 4.996 -7.602 -6.094 1.00 87.81 73 TYR A CA 1
ATOM 567 C C . TYR A 1 73 ? 6.416 -7.117 -6.422 1.00 87.81 73 TYR A C 1
ATOM 569 O O . TYR A 1 73 ? 6.598 -5.957 -6.777 1.00 87.81 73 TYR A O 1
ATOM 577 N N . THR A 1 74 ? 7.430 -7.983 -6.318 1.00 88.81 74 THR A N 1
ATOM 578 C CA . THR A 1 74 ? 8.827 -7.621 -6.609 1.00 88.81 74 THR A CA 1
ATOM 579 C C . THR A 1 74 ? 9.026 -7.274 -8.083 1.00 88.81 74 THR A C 1
ATOM 581 O O . THR A 1 74 ? 9.827 -6.401 -8.399 1.00 88.81 74 THR A O 1
ATOM 584 N N . PHE A 1 75 ? 8.243 -7.884 -8.977 1.00 90.00 75 PHE A N 1
ATOM 585 C CA . PHE A 1 75 ? 8.206 -7.513 -10.387 1.00 90.00 75 PHE A CA 1
ATOM 586 C C . PHE A 1 75 ? 7.672 -6.084 -10.573 1.00 90.00 75 PHE A C 1
ATOM 588 O O . PHE A 1 75 ? 8.243 -5.296 -11.318 1.00 90.00 75 PHE A O 1
ATOM 595 N N . ASN A 1 76 ? 6.628 -5.699 -9.836 1.00 91.06 76 ASN A N 1
ATOM 596 C CA . ASN A 1 76 ? 6.082 -4.340 -9.887 1.00 91.06 76 ASN A CA 1
ATOM 597 C C . ASN A 1 76 ? 7.019 -3.295 -9.267 1.00 91.06 76 ASN A C 1
ATOM 599 O O . ASN A 1 76 ? 7.058 -2.157 -9.729 1.00 91.06 76 ASN A O 1
ATOM 603 N N . VAL A 1 77 ? 7.795 -3.665 -8.245 1.00 91.62 77 VAL A N 1
ATOM 604 C CA . VAL A 1 77 ? 8.828 -2.783 -7.675 1.00 91.62 77 VAL A CA 1
ATOM 605 C C . VAL A 1 77 ? 9.900 -2.456 -8.719 1.00 91.62 77 VAL A C 1
ATOM 607 O O . VAL A 1 77 ? 10.324 -1.304 -8.822 1.00 91.62 77 VAL A O 1
ATOM 610 N N . ASP A 1 78 ? 10.297 -3.426 -9.545 1.00 91.88 78 ASP A N 1
ATOM 611 C CA . ASP A 1 78 ? 11.213 -3.173 -10.662 1.00 91.88 78 ASP A CA 1
ATOM 612 C C . ASP A 1 78 ? 10.606 -2.188 -11.678 1.00 91.88 78 ASP A C 1
ATOM 614 O O . ASP A 1 78 ? 11.298 -1.286 -12.143 1.00 91.88 78 ASP A O 1
ATOM 618 N N . TYR A 1 79 ? 9.308 -2.295 -11.987 1.00 91.69 79 TYR A N 1
ATOM 619 C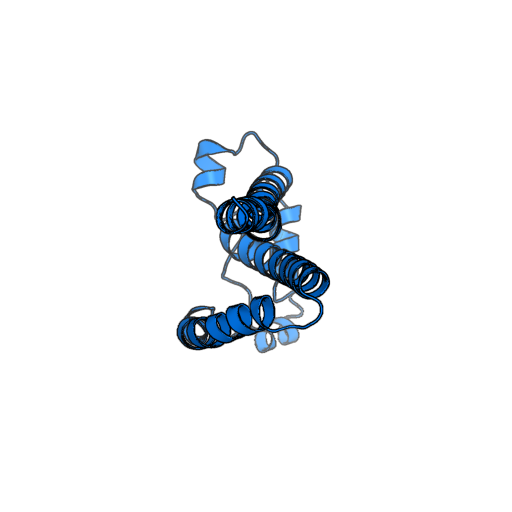 CA . TYR A 1 79 ? 8.624 -1.328 -12.860 1.00 91.69 79 TYR A CA 1
ATOM 620 C C . TYR A 1 79 ? 8.613 0.078 -12.253 1.00 91.69 79 TYR A C 1
ATOM 622 O O . TYR A 1 79 ? 8.953 1.047 -12.931 1.00 91.69 79 TYR A O 1
ATOM 630 N N . LEU A 1 80 ? 8.288 0.187 -10.961 1.00 92.69 80 LEU A N 1
ATOM 631 C CA . LEU A 1 80 ? 8.276 1.460 -10.243 1.00 92.69 80 LEU A CA 1
ATOM 632 C C . LEU A 1 80 ? 9.656 2.133 -10.257 1.00 92.69 80 LEU A C 1
ATOM 634 O O . LEU A 1 80 ? 9.762 3.316 -10.573 1.00 92.69 80 LEU A O 1
ATOM 638 N N . THR A 1 81 ? 10.714 1.379 -9.952 1.00 91.31 81 THR A N 1
ATOM 639 C CA . THR A 1 81 ? 12.092 1.902 -9.901 1.00 91.31 81 THR A CA 1
ATOM 640 C C . THR A 1 81 ? 12.645 2.273 -11.275 1.00 91.31 81 THR A C 1
ATOM 642 O O . THR A 1 81 ? 13.449 3.195 -11.378 1.00 91.31 81 THR A O 1
ATOM 645 N N . ARG A 1 82 ? 12.175 1.613 -12.339 1.00 91.25 82 ARG A N 1
ATOM 646 C CA . ARG A 1 82 ? 12.510 1.934 -13.735 1.00 91.25 82 ARG A CA 1
ATOM 647 C C . ARG A 1 82 ? 11.649 3.051 -14.336 1.00 91.25 82 ARG A C 1
ATOM 649 O O . ARG A 1 82 ? 11.838 3.381 -15.502 1.00 91.25 82 ARG A O 1
ATOM 656 N N . GLY A 1 83 ? 10.692 3.606 -13.587 1.00 89.44 83 GLY A N 1
ATOM 657 C CA . GLY A 1 83 ? 9.758 4.616 -14.099 1.00 89.44 83 GLY A CA 1
ATOM 658 C C . GLY A 1 83 ? 8.757 4.077 -15.128 1.00 89.44 83 GLY A C 1
ATOM 659 O O . GLY A 1 83 ? 8.169 4.850 -15.878 1.00 89.44 83 GLY A O 1
ATOM 660 N N . GLN A 1 84 ? 8.568 2.757 -15.189 1.00 88.75 84 GLN A N 1
ATOM 661 C CA . GLN A 1 84 ? 7.653 2.104 -16.119 1.00 88.75 84 GLN A CA 1
ATOM 662 C C . GLN A 1 84 ? 6.252 2.027 -15.518 1.00 88.75 84 GLN A C 1
ATOM 664 O O . GLN A 1 84 ? 6.044 1.501 -14.423 1.00 88.75 84 GLN A O 1
ATOM 669 N N . THR A 1 85 ? 5.270 2.516 -16.264 1.00 88.94 85 THR A N 1
ATOM 670 C CA . THR A 1 85 ? 3.886 2.630 -15.807 1.00 88.94 85 THR A CA 1
ATOM 671 C C . THR A 1 85 ? 2.908 2.328 -16.932 1.00 88.94 85 THR A C 1
ATOM 673 O O . THR A 1 85 ? 3.110 2.748 -18.068 1.00 88.94 85 THR A O 1
ATOM 676 N N . GLY A 1 86 ? 1.838 1.606 -16.600 1.00 83.25 86 GLY A N 1
ATOM 677 C CA . GLY A 1 86 ? 0.660 1.446 -17.454 1.00 83.25 86 GLY A CA 1
ATOM 678 C C . GLY A 1 86 ? -0.441 2.472 -17.161 1.00 83.25 86 GLY A C 1
ATOM 679 O O . GLY A 1 86 ? -1.523 2.385 -17.736 1.00 83.25 86 GLY A O 1
ATOM 680 N N . SER A 1 87 ? -0.211 3.423 -16.246 1.00 87.00 87 SER A N 1
ATOM 681 C CA . SER A 1 87 ? -1.222 4.396 -15.829 1.00 87.00 87 SER A CA 1
ATOM 682 C C . SER A 1 87 ? -1.390 5.504 -16.866 1.00 87.00 87 SER A C 1
ATOM 684 O O . SER A 1 87 ? -0.541 6.385 -17.016 1.00 87.00 87 SER A O 1
ATOM 686 N N . PHE A 1 88 ? -2.548 5.504 -17.528 1.00 88.62 88 PHE A N 1
ATOM 687 C CA . PHE A 1 88 ? -2.955 6.575 -18.438 1.00 88.62 88 PHE A CA 1
ATOM 688 C C . PHE A 1 88 ? -2.966 7.946 -17.744 1.00 88.62 88 PHE A C 1
ATOM 690 O O . PHE A 1 88 ? -2.493 8.933 -18.304 1.00 88.62 88 PHE A O 1
ATOM 697 N N . VAL A 1 89 ? -3.465 8.011 -16.505 1.00 90.44 89 VAL A N 1
ATOM 698 C CA . VAL A 1 89 ? -3.570 9.267 -15.744 1.00 90.44 89 VAL A CA 1
ATOM 699 C C . VAL A 1 89 ? -2.190 9.853 -15.466 1.00 90.44 89 VAL A C 1
ATOM 701 O O . VAL A 1 89 ? -1.992 11.055 -15.627 1.00 90.44 89 VAL A O 1
ATOM 704 N N . TYR A 1 90 ? -1.223 9.011 -15.093 1.00 90.88 90 TYR A N 1
ATOM 705 C CA . TYR A 1 90 ? 0.137 9.478 -14.856 1.00 90.88 90 TYR A CA 1
ATOM 706 C C . TYR A 1 90 ? 0.748 10.061 -16.132 1.00 90.88 90 TYR A C 1
ATOM 708 O O . TYR A 1 90 ? 1.247 11.182 -16.105 1.00 90.88 90 TYR A O 1
ATOM 716 N N . HIS A 1 91 ? 0.647 9.346 -17.256 1.00 89.88 91 HIS A N 1
ATOM 717 C CA . HIS A 1 91 ? 1.264 9.779 -18.508 1.00 89.88 91 HIS A CA 1
ATOM 718 C C . HIS A 1 91 ? 0.702 11.116 -19.019 1.00 89.88 91 HIS A C 1
ATOM 720 O O . HIS A 1 91 ? 1.464 11.970 -19.466 1.00 89.88 91 HIS A O 1
ATOM 726 N N . ASN A 1 92 ? -0.616 11.316 -18.906 1.00 92.31 92 ASN A N 1
ATOM 727 C CA . ASN A 1 92 ? -1.282 12.507 -19.438 1.00 92.31 92 ASN A CA 1
ATOM 728 C C . ASN A 1 92 ? -1.204 13.732 -18.518 1.00 92.31 92 ASN A C 1
ATOM 730 O O . ASN A 1 92 ? -1.177 14.850 -19.019 1.00 92.31 92 ASN A O 1
ATOM 734 N N . TYR A 1 93 ? -1.188 13.546 -17.193 1.00 92.00 93 TYR A N 1
ATOM 735 C C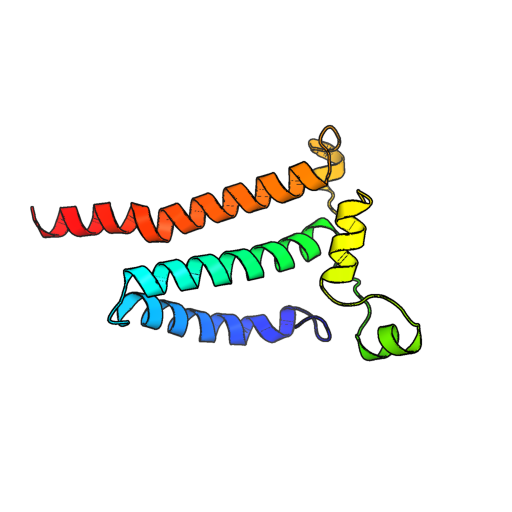A . TYR A 1 93 ? -1.356 14.663 -16.250 1.00 92.00 93 TYR A CA 1
ATOM 736 C C . TYR A 1 93 ? -0.202 14.845 -15.259 1.00 92.00 93 TYR A C 1
ATOM 738 O O . TYR A 1 93 ? -0.048 15.927 -14.699 1.00 92.00 93 TYR A O 1
ATOM 746 N N . PHE A 1 94 ? 0.604 13.810 -15.008 1.00 91.88 94 PHE A N 1
ATOM 747 C CA . PHE A 1 94 ? 1.589 13.809 -13.919 1.00 91.88 94 PHE A CA 1
ATOM 748 C C . PHE A 1 94 ? 2.991 13.363 -14.351 1.00 91.88 94 PHE A C 1
ATOM 750 O O . PHE A 1 94 ? 3.852 13.160 -13.497 1.00 91.88 94 PHE A O 1
ATOM 757 N N . SER A 1 95 ? 3.249 13.276 -15.657 1.00 87.69 95 SER A N 1
ATOM 758 C CA . SER A 1 95 ? 4.546 12.896 -16.237 1.00 87.69 95 SER A CA 1
ATOM 759 C C . SER A 1 95 ? 5.679 13.872 -15.899 1.00 87.69 95 SER A C 1
ATOM 761 O O . SER A 1 95 ? 6.849 13.512 -15.979 1.00 87.69 95 SER A O 1
ATOM 763 N N . GLN A 1 96 ? 5.337 15.082 -15.449 1.00 88.44 96 GLN A N 1
ATOM 764 C CA . GLN A 1 96 ? 6.266 16.073 -14.900 1.00 88.44 96 GLN A CA 1
ATOM 765 C C . GLN A 1 96 ? 6.910 15.662 -13.562 1.00 88.44 96 GLN A C 1
ATOM 767 O O . GLN A 1 96 ? 7.951 16.201 -13.195 1.00 88.44 96 GLN A O 1
ATOM 772 N N . PHE A 1 97 ? 6.312 14.721 -12.823 1.00 88.81 97 PHE A N 1
ATOM 773 C CA . PHE A 1 97 ? 6.853 14.203 -11.564 1.00 88.81 97 PHE A CA 1
ATOM 774 C C . PHE A 1 97 ? 7.509 12.842 -11.767 1.00 88.81 97 PHE A C 1
ATOM 776 O O . PHE A 1 97 ? 7.094 12.059 -12.622 1.00 88.81 97 PHE A O 1
ATOM 783 N N . SER A 1 98 ? 8.480 12.498 -10.915 1.00 92.50 98 SER A N 1
ATOM 784 C CA . SER A 1 98 ? 9.004 11.130 -10.889 1.00 92.50 98 SER A CA 1
ATOM 785 C C . SER A 1 98 ? 7.886 10.146 -10.542 1.00 92.50 98 SER A C 1
ATOM 787 O O . SER A 1 98 ? 7.097 10.376 -9.623 1.00 92.50 98 SER A O 1
ATOM 789 N N . PHE A 1 99 ? 7.832 9.015 -11.244 1.00 92.81 99 PHE A N 1
ATOM 790 C CA . PHE A 1 99 ? 6.807 7.998 -11.015 1.00 92.81 99 PHE A CA 1
ATOM 791 C C . PHE A 1 99 ? 6.831 7.447 -9.576 1.00 92.81 99 PHE A C 1
ATOM 793 O O . PHE A 1 99 ? 5.785 7.176 -8.988 1.00 92.81 99 PHE A O 1
ATOM 800 N N . ILE A 1 100 ? 8.016 7.385 -8.959 1.00 93.62 100 ILE A N 1
ATOM 801 C CA . ILE A 1 100 ? 8.183 7.036 -7.541 1.00 93.62 100 ILE A CA 1
ATOM 802 C C . ILE A 1 100 ? 7.494 8.058 -6.634 1.00 93.62 100 ILE A C 1
ATOM 804 O O . ILE A 1 100 ? 6.795 7.677 -5.695 1.00 93.62 100 ILE A O 1
ATOM 808 N N . GLN A 1 101 ? 7.667 9.353 -6.916 1.00 93.62 101 GLN A N 1
ATOM 809 C CA . GLN A 1 101 ? 7.015 10.414 -6.146 1.00 93.62 101 GLN A CA 1
ATOM 810 C C . GLN A 1 101 ? 5.498 10.301 -6.283 1.00 93.62 101 GLN A C 1
ATOM 812 O O . GLN A 1 101 ? 4.801 10.287 -5.276 1.00 93.62 101 GLN A O 1
ATOM 817 N N . TYR A 1 102 ? 5.002 10.114 -7.507 1.00 94.50 102 TYR A N 1
ATOM 818 C CA . TYR A 1 102 ? 3.578 9.924 -7.774 1.00 94.50 102 TYR A CA 1
ATOM 819 C C . TYR A 1 102 ? 2.979 8.747 -6.983 1.00 94.50 102 TYR A C 1
ATOM 821 O O . TYR A 1 102 ? 1.939 8.893 -6.338 1.00 94.50 102 TYR A O 1
ATOM 829 N N . TYR A 1 103 ? 3.673 7.605 -6.959 1.00 95.19 103 TYR A N 1
ATOM 830 C CA . TYR A 1 103 ? 3.287 6.443 -6.157 1.00 95.19 103 TYR A CA 1
ATOM 831 C C . TYR A 1 103 ? 3.196 6.775 -4.658 1.00 95.19 103 TYR A C 1
ATOM 833 O O . TYR A 1 103 ? 2.168 6.517 -4.026 1.00 95.19 103 TYR A O 1
ATOM 841 N N . PHE A 1 104 ? 4.242 7.382 -4.084 1.00 95.94 104 PHE A N 1
ATOM 842 C CA . PHE A 1 104 ? 4.263 7.712 -2.657 1.00 95.94 104 PHE A CA 1
ATOM 843 C C . PHE A 1 104 ? 3.253 8.798 -2.282 1.00 95.94 104 PHE A C 1
ATOM 845 O O . PHE A 1 104 ? 2.702 8.745 -1.182 1.00 95.94 104 PHE A O 1
ATOM 852 N N . THR A 1 105 ? 2.953 9.743 -3.174 1.00 95.56 105 THR A N 1
ATOM 853 C CA . THR A 1 105 ? 1.908 10.749 -2.958 1.00 95.56 105 THR A CA 1
ATOM 854 C C . THR A 1 105 ? 0.540 10.092 -2.803 1.00 95.56 105 THR A C 1
ATOM 856 O O . THR A 1 105 ? -0.145 10.349 -1.813 1.00 95.56 105 THR A O 1
ATOM 859 N N . ILE A 1 106 ? 0.154 9.200 -3.722 1.00 95.56 106 ILE A N 1
ATOM 860 C CA . ILE A 1 106 ? -1.138 8.500 -3.637 1.00 95.56 106 ILE A CA 1
ATOM 861 C C . ILE A 1 106 ? -1.197 7.635 -2.377 1.00 95.56 106 ILE A C 1
ATOM 863 O O . ILE A 1 106 ? -2.183 7.686 -1.639 1.00 95.56 106 ILE A O 1
ATOM 867 N N . LEU A 1 107 ? -0.129 6.881 -2.096 1.00 96.06 107 LEU A N 1
ATOM 868 C CA . LEU A 1 107 ? -0.052 6.053 -0.895 1.00 96.06 107 LEU A CA 1
ATOM 869 C C . LEU A 1 107 ? -0.226 6.897 0.376 1.00 96.06 107 LEU A C 1
ATOM 871 O O . LEU A 1 107 ? -0.999 6.529 1.256 1.00 96.06 107 LEU A O 1
ATOM 875 N N . SER A 1 108 ? 0.434 8.053 0.451 1.00 96.69 108 SER A N 1
ATOM 876 C CA . SER A 1 108 ? 0.350 8.957 1.603 1.00 96.69 108 SER A CA 1
ATOM 877 C C . SER A 1 108 ? -1.061 9.508 1.800 1.00 96.69 108 SER A C 1
ATOM 879 O O . SER A 1 108 ? -1.555 9.514 2.924 1.00 96.69 108 SER A O 1
ATOM 881 N N . ILE A 1 109 ? -1.746 9.903 0.720 1.00 97.56 109 ILE A N 1
ATOM 882 C CA . ILE A 1 109 ? -3.140 10.370 0.779 1.00 97.56 109 ILE A CA 1
ATOM 883 C C . ILE A 1 109 ? -4.051 9.272 1.344 1.00 97.56 109 ILE A C 1
ATOM 885 O O . ILE A 1 109 ? -4.824 9.525 2.269 1.00 97.56 109 ILE A O 1
ATOM 889 N N . LEU A 1 110 ? -3.929 8.038 0.846 1.00 96.88 110 LEU A N 1
ATOM 890 C CA . LEU A 1 110 ? -4.726 6.906 1.330 1.00 96.88 110 LEU A CA 1
ATOM 891 C C . LEU A 1 110 ? -4.443 6.591 2.806 1.00 96.88 110 LEU A C 1
ATOM 893 O O . LEU A 1 110 ? -5.372 6.325 3.570 1.00 96.88 110 LEU A O 1
ATOM 897 N N . MET A 1 111 ? -3.180 6.673 3.228 1.00 97.25 111 MET A N 1
ATOM 898 C CA . MET A 1 111 ? -2.797 6.485 4.628 1.00 97.25 111 MET A CA 1
ATOM 899 C C . MET A 1 111 ? -3.381 7.568 5.537 1.00 97.25 111 MET A C 1
ATOM 901 O O . MET A 1 111 ? -3.906 7.243 6.602 1.00 97.25 111 MET A O 1
ATOM 905 N N . ILE A 1 112 ? -3.347 8.835 5.116 1.00 97.50 112 ILE A N 1
ATOM 906 C CA . ILE A 1 112 ? -3.941 9.949 5.867 1.00 97.50 112 ILE A CA 1
ATOM 907 C C . ILE A 1 112 ? -5.442 9.723 6.056 1.00 97.50 112 ILE A C 1
ATOM 909 O O . ILE A 1 112 ? -5.938 9.864 7.173 1.00 97.50 112 ILE A O 1
ATOM 913 N N . ILE A 1 113 ? -6.155 9.315 5.001 1.00 96.88 113 ILE A N 1
ATOM 914 C CA . ILE A 1 113 ? -7.594 9.023 5.069 1.00 96.88 113 ILE A CA 1
ATOM 915 C C . ILE A 1 113 ? -7.877 7.924 6.098 1.00 96.88 113 ILE A C 1
ATOM 917 O O . ILE A 1 113 ? -8.737 8.091 6.962 1.00 96.88 113 ILE A O 1
ATOM 921 N N . VAL A 1 114 ? -7.136 6.815 6.058 1.00 95.12 114 VAL A N 1
ATOM 922 C CA . VAL A 1 114 ? -7.354 5.703 6.996 1.00 95.12 114 VAL A CA 1
ATOM 923 C C . VAL A 1 114 ? -7.011 6.086 8.433 1.00 95.12 114 VAL A C 1
ATOM 925 O O . VAL A 1 114 ? -7.764 5.752 9.349 1.00 95.12 114 VAL A O 1
ATOM 928 N N . ILE A 1 115 ? -5.923 6.825 8.654 1.00 95.44 115 ILE A N 1
ATOM 929 C CA . ILE A 1 115 ? -5.565 7.326 9.987 1.00 95.44 115 ILE A CA 1
ATOM 930 C C . ILE A 1 115 ? -6.658 8.263 10.510 1.00 95.44 115 ILE A C 1
ATOM 932 O O . ILE A 1 115 ? -7.085 8.135 11.659 1.00 95.44 115 ILE A O 1
ATOM 936 N N . PHE A 1 116 ? -7.163 9.161 9.666 1.00 95.44 116 PHE A N 1
ATOM 937 C CA . PHE A 1 116 ? -8.251 10.063 10.024 1.00 95.44 116 PHE A CA 1
ATOM 938 C C . PHE A 1 116 ? -9.515 9.289 10.430 1.00 95.44 116 PHE A C 1
ATOM 940 O O . PHE A 1 116 ? -10.082 9.542 11.495 1.00 95.44 116 PHE A O 1
ATOM 947 N N . ILE A 1 117 ? -9.916 8.288 9.644 1.00 93.56 117 ILE A N 1
ATOM 948 C CA . ILE A 1 117 ? -11.091 7.454 9.933 1.00 93.56 117 ILE A CA 1
ATOM 949 C C . ILE A 1 117 ? -10.917 6.665 11.237 1.00 93.56 117 ILE A C 1
ATOM 951 O O . ILE A 1 117 ? -11.840 6.603 12.047 1.00 93.56 117 ILE A O 1
ATOM 955 N N . LEU A 1 118 ? -9.750 6.058 11.470 1.00 92.62 118 LEU A N 1
ATOM 956 C CA . LEU A 1 118 ? -9.551 5.174 12.623 1.00 92.62 118 LEU A CA 1
ATOM 957 C C . LEU A 1 118 ? -9.289 5.928 13.932 1.00 92.62 118 LEU A C 1
ATOM 959 O O . LEU A 1 118 ? -9.691 5.451 15.001 1.00 92.62 118 LEU A O 1
ATOM 963 N N . PHE A 1 119 ? -8.623 7.082 13.885 1.00 93.06 119 PHE A N 1
ATOM 964 C CA . PHE A 1 119 ? -8.189 7.799 15.087 1.00 93.06 119 PHE A CA 1
ATOM 965 C C . PHE A 1 119 ? -8.951 9.092 15.333 1.00 93.06 119 PHE A C 1
ATOM 967 O O . PHE A 1 119 ? -9.328 9.337 16.474 1.00 93.06 119 PHE A O 1
ATOM 974 N N . VAL A 1 120 ? -9.206 9.893 14.300 1.00 91.94 120 VAL A N 1
ATOM 975 C CA . VAL A 1 120 ? -9.762 11.243 14.461 1.00 91.94 120 VAL A CA 1
ATOM 976 C C . VAL A 1 120 ? -11.286 11.208 14.545 1.00 91.94 120 VAL A C 1
ATOM 978 O O . VAL A 1 120 ? -11.864 11.744 15.488 1.00 91.94 120 VAL A O 1
ATOM 981 N N . LEU A 1 121 ? -11.948 10.514 13.620 1.00 90.94 121 LEU A N 1
ATOM 982 C CA . LEU A 1 121 ? -13.412 10.451 13.559 1.00 90.94 121 LEU A CA 1
ATOM 983 C C . LEU A 1 121 ? -14.071 9.926 14.858 1.00 90.94 121 LEU A C 1
ATOM 985 O O . LEU A 1 121 ? -15.008 10.565 15.341 1.00 90.94 121 LEU A O 1
ATOM 989 N N . PRO A 1 122 ? -13.572 8.855 15.513 1.00 88.06 122 PRO A N 1
ATOM 990 C CA . PRO A 1 122 ? -14.185 8.335 16.738 1.00 88.06 122 PRO A CA 1
ATOM 991 C C . PRO A 1 122 ? -14.084 9.275 17.948 1.00 88.06 122 PRO A C 1
ATOM 993 O O . PRO A 1 122 ? -14.846 9.112 18.903 1.00 88.06 122 PRO A O 1
ATOM 996 N N . LEU A 1 123 ? -13.157 10.244 17.939 1.00 86.44 123 LEU A N 1
ATOM 997 C CA . LEU A 1 123 ? -13.040 11.241 19.012 1.00 86.44 123 LEU A CA 1
ATOM 998 C C . LEU A 1 123 ? -14.258 12.168 19.036 1.00 86.44 123 LEU A C 1
ATOM 1000 O O . LEU A 1 123 ? -14.757 12.503 20.109 1.00 86.44 123 LEU A O 1
ATOM 1004 N N . PHE A 1 124 ? -14.781 12.530 17.863 1.00 85.88 124 PHE A N 1
ATOM 1005 C CA . PHE A 1 124 ? -15.981 13.359 17.753 1.00 85.88 124 PHE A CA 1
ATOM 1006 C C . PHE A 1 124 ? -17.241 12.605 18.180 1.00 85.88 124 PHE A C 1
ATOM 1008 O O . PHE A 1 124 ? -18.122 13.187 18.809 1.00 85.88 124 PHE A O 1
ATOM 1015 N N . THR A 1 125 ? -17.316 11.304 17.889 1.00 77.75 125 THR A N 1
ATOM 1016 C CA . THR A 1 125 ? -18.465 10.475 18.273 1.00 77.75 125 THR A CA 1
ATOM 1017 C C . THR A 1 125 ? -18.557 10.288 19.785 1.00 77.75 125 THR A C 1
ATOM 1019 O O . THR A 1 125 ? -19.651 10.389 20.327 1.00 77.75 125 THR A O 1
ATOM 1022 N N . ARG A 1 126 ? -17.432 10.079 20.488 1.00 69.00 126 ARG A N 1
ATOM 1023 C CA . ARG A 1 126 ? -17.439 9.958 21.961 1.00 69.00 126 ARG A CA 1
ATOM 1024 C C . ARG A 1 126 ? -17.943 11.226 22.649 1.00 69.00 126 ARG A C 1
ATOM 1026 O O . ARG A 1 126 ? -18.757 11.143 23.558 1.00 69.00 126 ARG A O 1
ATOM 1033 N N . ARG A 1 127 ? -17.521 12.395 22.163 1.00 61.72 127 ARG A N 1
ATOM 1034 C CA . ARG A 1 127 ? -17.859 13.692 22.768 1.00 61.72 127 ARG A CA 1
ATOM 1035 C C . ARG A 1 127 ? -19.354 14.027 22.720 1.00 61.72 127 ARG A C 1
ATOM 1037 O O . ARG A 1 127 ? -19.819 14.802 23.539 1.00 61.72 127 ARG A O 1
ATOM 1044 N N . LYS A 1 128 ? -20.094 13.458 21.763 1.00 58.47 128 LYS A N 1
ATOM 1045 C CA . LYS A 1 128 ? -21.533 13.700 21.564 1.00 58.47 128 LYS A CA 1
ATOM 1046 C C . LYS A 1 128 ? -22.438 12.834 22.454 1.00 58.47 128 LYS A C 1
ATOM 1048 O O . LYS A 1 128 ? -23.641 13.035 22.448 1.00 58.47 128 LYS A O 1
ATOM 1053 N N . VAL A 1 129 ? -21.875 11.839 23.143 1.00 58.62 129 VAL A N 1
ATOM 1054 C CA . VAL A 1 129 ? -22.609 10.939 24.055 1.00 58.62 129 VAL A CA 1
ATOM 1055 C C . VAL A 1 129 ? -22.489 11.405 25.513 1.00 58.62 129 VAL A C 1
ATOM 1057 O O . VAL A 1 129 ? -23.304 11.026 26.346 1.00 58.62 129 VAL A O 1
ATOM 1060 N N . GLU A 1 130 ? -21.487 12.231 25.822 1.00 52.66 130 GLU A N 1
ATOM 1061 C CA . GLU A 1 130 ? -21.181 12.712 27.179 1.00 52.66 130 GLU A CA 1
ATOM 1062 C C . GLU A 1 130 ? -21.685 14.141 27.468 1.00 52.66 130 GLU A C 1
ATOM 1064 O O . GLU A 1 130 ? -21.494 14.627 28.581 1.00 52.66 130 GLU A O 1
ATOM 1069 N N . GLY A 1 131 ? -22.305 14.820 26.497 1.00 47.06 131 GLY A N 1
ATOM 1070 C CA . GLY A 1 131 ? -22.907 16.152 26.654 1.00 47.06 131 GLY A CA 1
ATOM 1071 C C . GLY A 1 131 ? -24.368 16.145 26.251 1.00 47.06 131 GLY A C 1
ATOM 1072 O O . GLY A 1 131 ? -25.146 16.858 26.917 1.00 47.06 131 GLY A O 1
#

Radius of gyration: 18.55 Å; chains: 1; bounding box: 37×38×47 Å

Secondary structure (DSSP, 8-state):
-TTT-GGGTHHHHHHHHHHHHHHHHH-S-HHHHHHHHHHHHHHHHHHHHHHHHS-S-PPPHHHHHHTT---THHHHHHHHHTT----HHIIIIITTS-HHHHHHHHHHHHHHHHHIIIIIHHHHHHHTT--

pLDDT: mean 86.36, std 11.95, range [40.34, 97.56]

Sequence (131 aa):
GWAFGPRYIIPAMAALSFFVGIFLTEFKYKFLAKIFAVILFAISCAISLLGVLTTNLVPPKVEAVYLNLKYGYTFNVDYLTRGQTGSFVYHNYFSQFSFIQYYFTILSILMIIVIFILFVLPLFTRRKVEG

Foldseek 3Di:
DLQVDCVVCVVVVVVVVVVLVCQCPVPPCNVVSLVVVLVVCLVVVLQVLLCQWAHSPFDHPVVCVVVVHDGGSVVSVVCLVVQHTPDPCCVPPPVVDRSVVVSVVVSVVVSVVSCCVSPVVVVVVVVVVVD